Protein AF-A0A2N9NN63-F1 (afdb_monomer_lite)

Radius of gyration: 18.89 Å; chains: 1; bounding box: 58×19×56 Å

Structure (mmCIF, N/CA/C/O backbone):
data_AF-A0A2N9NN63-F1
#
_entry.id   AF-A0A2N9NN63-F1
#
loop_
_atom_site.group_PDB
_atom_site.id
_atom_site.type_symbol
_atom_site.label_atom_id
_atom_site.label_alt_id
_atom_site.label_comp_id
_atom_site.label_asym_id
_atom_site.label_entity_id
_atom_site.label_seq_id
_atom_site.pdbx_PDB_ins_code
_atom_site.Cartn_x
_atom_site.Cartn_y
_atom_site.Cartn_z
_atom_site.occupancy
_atom_site.B_iso_or_equiv
_atom_site.auth_seq_id
_atom_site.auth_comp_id
_atom_site.auth_asym_id
_atom_site.auth_atom_id
_atom_site.pdbx_PDB_model_num
ATOM 1 N N . MET A 1 1 ? -38.194 6.828 40.311 1.00 48.44 1 MET A N 1
ATOM 2 C CA . MET A 1 1 ? -37.310 5.889 39.584 1.00 48.44 1 MET A CA 1
ATOM 3 C C . MET A 1 1 ? -36.687 6.625 38.406 1.00 48.44 1 MET A C 1
ATOM 5 O O . MET A 1 1 ? -37.424 7.136 37.576 1.00 48.44 1 MET A O 1
ATOM 9 N N . MET A 1 2 ? -35.357 6.741 38.363 1.00 54.53 2 MET A N 1
ATOM 10 C CA . MET A 1 2 ? -34.623 7.256 37.199 1.00 54.53 2 MET A CA 1
ATOM 11 C C . MET A 1 2 ? -34.769 6.292 36.017 1.00 54.53 2 MET A C 1
ATOM 13 O O . MET A 1 2 ? -34.585 5.090 36.189 1.00 54.53 2 MET A O 1
ATOM 17 N N . LYS A 1 3 ? -35.018 6.819 34.816 1.00 49.41 3 LYS A N 1
ATOM 18 C CA . LYS A 1 3 ? -34.653 6.161 33.555 1.00 49.41 3 LYS A CA 1
ATOM 19 C C . LYS A 1 3 ? -34.210 7.229 32.560 1.00 49.41 3 LYS A C 1
ATOM 21 O O . LYS A 1 3 ? -35.018 7.842 31.873 1.00 49.41 3 LYS A O 1
ATOM 26 N N . GLY A 1 4 ? -32.902 7.469 32.539 1.00 50.28 4 GLY A N 1
ATOM 27 C CA . GLY A 1 4 ? -32.244 8.080 31.395 1.00 50.28 4 GLY A CA 1
ATOM 28 C C . GLY A 1 4 ? -32.177 7.075 30.246 1.00 50.28 4 GLY A C 1
ATOM 29 O O . GLY A 1 4 ? -31.965 5.885 30.468 1.00 50.28 4 GLY A O 1
ATOM 30 N N . ALA A 1 5 ? -32.352 7.560 29.023 1.00 54.19 5 ALA A N 1
ATOM 31 C CA . ALA A 1 5 ? -31.965 6.865 27.800 1.00 54.19 5 ALA A CA 1
ATOM 32 C C . ALA A 1 5 ? -31.570 7.947 26.785 1.00 54.19 5 ALA A C 1
ATOM 34 O O . ALA A 1 5 ? -32.410 8.592 26.169 1.00 54.19 5 ALA A O 1
ATOM 35 N N . ALA A 1 6 ? -30.312 8.374 26.884 1.00 56.50 6 ALA A N 1
ATOM 36 C CA . ALA A 1 6 ? -29.271 8.112 25.894 1.00 56.50 6 ALA A CA 1
ATOM 37 C C . ALA A 1 6 ? -29.435 8.935 24.607 1.00 56.50 6 ALA A C 1
ATOM 39 O O . ALA A 1 6 ? -30.210 8.607 23.711 1.00 56.50 6 ALA A O 1
ATOM 40 N N . MET A 1 7 ? -28.634 10.004 24.527 1.00 56.47 7 MET A N 1
ATOM 41 C CA . MET A 1 7 ? -28.370 10.762 23.310 1.00 56.47 7 MET A CA 1
ATOM 42 C C . MET A 1 7 ? -28.172 9.827 22.110 1.00 56.47 7 MET A C 1
ATOM 44 O O . MET A 1 7 ? -27.303 8.951 22.133 1.00 56.47 7 MET A O 1
ATOM 48 N N . LYS A 1 8 ? -28.898 10.089 21.016 1.00 52.22 8 LYS A N 1
ATOM 49 C CA . LYS A 1 8 ? -28.496 9.654 19.676 1.00 52.22 8 LYS A CA 1
ATOM 50 C C . LYS A 1 8 ? -27.116 10.244 19.400 1.00 52.22 8 LYS A C 1
ATOM 52 O O . LYS A 1 8 ? -27.000 11.407 19.016 1.00 52.22 8 LYS A O 1
ATOM 57 N N . LYS A 1 9 ? -26.063 9.456 19.623 1.00 55.88 9 LYS A N 1
ATOM 58 C CA . LYS A 1 9 ? -24.719 9.790 19.164 1.00 55.88 9 LYS A CA 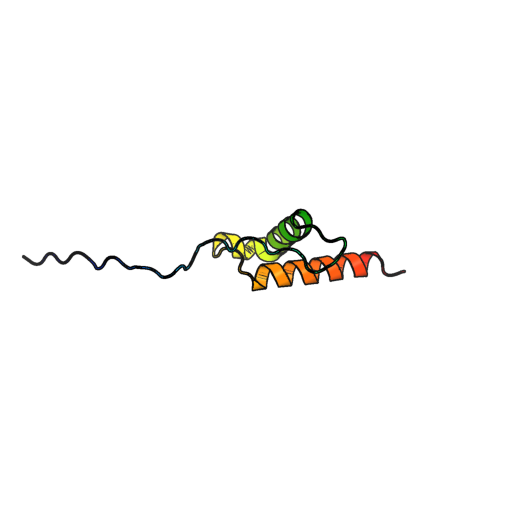1
ATOM 59 C C . LYS A 1 9 ? -24.775 9.839 17.642 1.00 55.88 9 LYS A C 1
ATOM 61 O O . LYS A 1 9 ? -24.717 8.810 16.979 1.00 55.88 9 LYS A O 1
ATOM 66 N N . LYS A 1 10 ? -24.900 11.044 17.086 1.00 49.66 10 LYS A N 1
ATOM 67 C CA . LYS A 1 10 ? -24.448 11.316 15.725 1.00 49.66 10 LYS A CA 1
ATOM 68 C C . LYS A 1 10 ? -22.928 11.189 15.753 1.00 49.66 10 LYS A C 1
ATOM 70 O O . LYS A 1 10 ? -22.218 12.162 15.979 1.00 49.66 10 LYS A O 1
ATOM 75 N N . ALA A 1 11 ? -22.444 9.957 15.643 1.00 49.72 11 ALA A N 1
ATOM 76 C CA . ALA A 1 11 ? -21.049 9.695 15.365 1.00 49.72 11 ALA A CA 1
ATOM 77 C C . ALA A 1 11 ? -20.777 10.261 13.967 1.00 49.72 11 ALA A C 1
ATOM 79 O O . ALA A 1 11 ? -21.237 9.707 12.972 1.00 49.72 11 ALA A O 1
ATOM 80 N N . GLY A 1 12 ? -20.093 11.403 13.888 1.00 45.12 12 GLY A N 1
ATOM 81 C CA . GLY A 1 12 ? -19.426 11.786 12.648 1.00 45.12 12 GLY A CA 1
ATOM 82 C C . GLY A 1 12 ? -18.547 10.615 12.199 1.00 45.12 12 GLY A C 1
ATOM 83 O O . GLY A 1 12 ? -17.833 10.047 13.027 1.00 45.12 12 GLY A O 1
ATOM 84 N N . LYS A 1 13 ? -18.698 10.219 10.930 1.00 50.38 13 LYS A N 1
ATOM 85 C CA . LYS A 1 13 ? -18.106 9.054 10.250 1.00 50.38 13 LYS A CA 1
ATOM 86 C C . LYS A 1 13 ? -16.732 8.630 10.801 1.00 50.38 13 LYS A C 1
ATOM 88 O O . LYS A 1 13 ? -15.703 9.136 10.371 1.00 50.38 13 LYS A O 1
ATOM 93 N N . LYS A 1 14 ? -16.699 7.656 11.710 1.00 49.25 14 LYS A N 1
ATOM 94 C CA . LYS A 1 14 ? -15.493 6.886 12.065 1.00 49.25 14 LYS A CA 1
ATOM 95 C C . LYS A 1 14 ? -15.692 5.443 11.607 1.00 49.25 14 LYS A C 1
ATOM 97 O O . LYS A 1 14 ? -15.930 4.575 12.438 1.00 49.25 14 LYS A O 1
ATOM 102 N N . GLY A 1 15 ? -15.689 5.204 10.297 1.00 54.34 15 GLY A N 1
ATOM 103 C CA . GLY A 1 15 ? -15.849 3.836 9.791 1.00 54.34 15 GLY A CA 1
ATOM 104 C C . GLY A 1 15 ? -16.500 3.672 8.425 1.00 54.34 15 GLY A C 1
ATOM 105 O O . GLY A 1 15 ? -16.782 2.539 8.055 1.00 54.34 15 GLY A O 1
ATOM 106 N N . GLU A 1 16 ? -16.750 4.742 7.665 1.00 62.41 16 GLU A N 1
ATOM 107 C CA . GLU A 1 16 ? -17.105 4.531 6.261 1.00 62.41 16 GLU A CA 1
ATOM 108 C C . GLU A 1 16 ? -15.828 4.221 5.481 1.00 62.41 16 GLU A C 1
ATOM 110 O O . GLU A 1 16 ? -14.887 5.020 5.542 1.00 62.41 16 GLU A O 1
ATOM 115 N N . PRO A 1 17 ? -15.757 3.059 4.806 1.00 66.88 17 PRO A N 1
ATOM 116 C CA . PRO A 1 17 ? -14.625 2.739 3.961 1.00 66.88 17 PRO A CA 1
ATOM 117 C C . PRO A 1 17 ? -14.491 3.830 2.912 1.00 66.88 17 PRO A C 1
ATOM 119 O O . PRO A 1 17 ? -15.426 4.113 2.163 1.00 66.88 17 PRO A O 1
ATOM 122 N N . VAL A 1 18 ? -13.331 4.478 2.909 1.00 80.62 18 VAL A N 1
ATOM 123 C CA . VAL A 1 18 ? -13.018 5.484 1.909 1.00 80.62 18 VAL A CA 1
ATOM 124 C C . VAL A 1 18 ? -12.938 4.768 0.569 1.00 80.62 18 VAL A C 1
ATOM 126 O O . VAL A 1 18 ? -12.176 3.807 0.416 1.00 80.62 18 VAL A O 1
ATOM 129 N N . GLU A 1 19 ? -13.731 5.235 -0.394 1.00 85.06 19 GLU A N 1
ATOM 130 C CA . GLU A 1 19 ? -13.662 4.731 -1.759 1.00 85.06 19 GLU A CA 1
ATOM 131 C C . GLU A 1 19 ? -12.253 4.913 -2.318 1.00 85.06 19 GLU A C 1
ATOM 133 O O . GLU A 1 19 ? -11.615 5.954 -2.147 1.00 85.06 19 GLU A O 1
ATOM 138 N N . GLN A 1 20 ? -11.767 3.874 -2.991 1.00 88.38 20 GLN A N 1
ATOM 139 C CA . GLN A 1 20 ? -10.437 3.884 -3.565 1.00 88.38 20 GLN A CA 1
ATOM 140 C C . GLN A 1 20 ? -10.311 5.004 -4.619 1.00 88.38 20 GLN A C 1
ATOM 142 O O . GLN A 1 20 ? -11.089 5.022 -5.585 1.00 88.38 20 GLN A O 1
ATOM 147 N N . PRO A 1 21 ? -9.323 5.907 -4.487 1.00 88.00 21 PRO A N 1
ATOM 148 C CA . PRO A 1 21 ? -9.105 6.980 -5.448 1.00 88.00 21 PRO A CA 1
ATOM 149 C C . PRO A 1 21 ? -8.667 6.443 -6.821 1.00 88.00 21 PRO A C 1
ATOM 151 O O . PRO A 1 21 ? -8.271 5.286 -6.978 1.00 88.00 21 PRO A O 1
ATOM 154 N N . ASN A 1 22 ? -8.757 7.288 -7.853 1.00 89.38 22 ASN A N 1
ATOM 155 C CA . ASN A 1 22 ? -8.128 6.975 -9.138 1.00 89.38 22 ASN A CA 1
ATOM 156 C C . ASN A 1 22 ? -6.600 6.984 -8.961 1.00 89.38 22 ASN A C 1
ATOM 158 O O . ASN A 1 22 ? -6.099 7.968 -8.414 1.00 89.38 22 ASN A O 1
ATOM 162 N N . PRO A 1 23 ? -5.882 5.941 -9.419 1.00 89.19 23 PRO A N 1
ATOM 163 C CA . PRO A 1 23 ? -4.426 5.930 -9.399 1.00 89.19 23 PRO A CA 1
ATOM 164 C C . PRO A 1 23 ? -3.869 7.124 -10.169 1.00 89.19 23 PRO A C 1
ATOM 166 O O . PRO A 1 23 ? -4.414 7.506 -11.209 1.00 89.19 23 PRO A O 1
ATOM 169 N N . VAL A 1 24 ? -2.792 7.703 -9.654 1.00 86.12 24 VAL A N 1
ATOM 170 C CA . VAL A 1 24 ? -2.083 8.819 -10.290 1.00 86.12 24 VAL A CA 1
ATOM 171 C C . VAL A 1 24 ? -1.062 8.293 -11.298 1.00 86.12 24 VAL A C 1
ATOM 173 O O . VAL A 1 24 ? -0.791 8.942 -12.308 1.00 86.12 24 VAL A O 1
ATOM 176 N N . THR A 1 25 ? -0.518 7.103 -11.044 1.00 86.25 25 THR A N 1
ATOM 177 C CA . THR A 1 25 ? 0.554 6.511 -11.840 1.00 86.25 25 THR A CA 1
ATOM 178 C C . THR A 1 25 ? 0.014 5.850 -13.113 1.00 86.25 25 THR A C 1
ATOM 180 O O . THR A 1 25 ? -0.783 4.909 -13.031 1.00 86.25 25 THR A O 1
ATOM 183 N N . PRO A 1 26 ? 0.452 6.285 -14.311 1.00 85.25 26 PRO A N 1
ATOM 184 C CA . PRO A 1 26 ? 0.081 5.637 -15.564 1.00 85.25 26 PRO A CA 1
ATOM 185 C C . PRO A 1 26 ? 0.525 4.170 -15.583 1.00 85.25 26 PRO A C 1
ATOM 187 O O . PRO A 1 26 ? 1.646 3.850 -15.206 1.00 85.25 26 PRO A O 1
ATOM 190 N N . GLY A 1 27 ? -0.352 3.272 -16.034 1.00 85.62 27 GLY A N 1
ATOM 191 C CA . GLY A 1 27 ? -0.090 1.826 -16.046 1.00 85.62 27 GLY A CA 1
ATOM 192 C C . GLY A 1 27 ? -0.473 1.101 -14.751 1.00 85.62 27 GLY A C 1
ATOM 193 O O . GLY A 1 27 ? -0.630 -0.118 -14.768 1.00 85.62 27 GLY A O 1
ATOM 194 N N . VAL A 1 28 ? -0.733 1.828 -13.660 1.00 90.19 28 VAL A N 1
ATOM 195 C CA . VAL A 1 28 ? -1.288 1.262 -12.428 1.00 90.19 28 VAL A CA 1
ATOM 196 C C . VAL A 1 28 ? -2.815 1.323 -12.470 1.00 90.19 28 VAL A C 1
ATOM 198 O O . VAL A 1 28 ? -3.419 2.352 -12.765 1.00 90.19 28 VAL A O 1
ATOM 201 N N . THR A 1 29 ? -3.470 0.202 -12.163 1.00 91.38 29 THR A N 1
ATOM 202 C CA . THR A 1 29 ? -4.937 0.111 -12.141 1.00 91.38 29 THR A CA 1
ATOM 203 C C . THR A 1 29 ? -5.469 0.083 -10.712 1.00 91.38 29 THR A C 1
ATOM 205 O O . THR A 1 29 ? -4.778 -0.324 -9.777 1.00 91.38 29 THR A O 1
ATOM 208 N N . LYS A 1 30 ? -6.745 0.454 -10.531 1.00 90.88 30 LYS A N 1
ATOM 209 C CA . LYS A 1 30 ? -7.426 0.350 -9.229 1.00 90.88 30 LYS A CA 1
ATOM 210 C C . LYS A 1 30 ? -7.356 -1.063 -8.656 1.00 90.88 30 LYS A C 1
ATOM 212 O O . LYS A 1 30 ? -7.127 -1.225 -7.466 1.00 90.88 30 LYS A O 1
ATOM 217 N N . ALA A 1 31 ? -7.511 -2.086 -9.492 1.00 91.31 31 ALA A N 1
ATOM 218 C CA . ALA A 1 31 ? -7.435 -3.472 -9.042 1.00 91.31 31 ALA A CA 1
ATOM 219 C C . ALA A 1 31 ? -6.062 -3.801 -8.433 1.00 91.31 31 ALA A C 1
ATOM 221 O O . ALA A 1 31 ? -6.014 -4.402 -7.363 1.00 91.31 31 ALA A O 1
ATOM 222 N N . LEU A 1 32 ? -4.975 -3.333 -9.058 1.00 92.12 32 LEU A N 1
ATOM 223 C CA . LEU A 1 32 ? -3.613 -3.544 -8.560 1.00 92.12 32 LEU A CA 1
ATOM 224 C C . LEU A 1 32 ? -3.388 -2.843 -7.217 1.00 92.12 32 LEU A C 1
ATOM 226 O O . LEU A 1 32 ? -2.983 -3.481 -6.251 1.00 92.12 32 LEU A O 1
ATOM 230 N N . VAL A 1 33 ? -3.745 -1.559 -7.121 1.00 92.19 33 VAL A N 1
ATOM 231 C CA . VAL A 1 33 ? -3.625 -0.802 -5.861 1.00 92.19 33 VAL A CA 1
ATOM 232 C C . VAL A 1 33 ? -4.517 -1.407 -4.773 1.00 92.19 33 VAL A C 1
ATOM 234 O O . VAL A 1 33 ? -4.135 -1.430 -3.609 1.00 92.19 33 VAL A O 1
ATOM 237 N N . ARG A 1 34 ? -5.691 -1.946 -5.134 1.00 91.38 34 ARG A N 1
ATOM 238 C CA . ARG A 1 34 ? -6.607 -2.621 -4.203 1.00 91.38 34 ARG A CA 1
ATOM 239 C C . ARG A 1 34 ? -6.003 -3.876 -3.612 1.00 91.38 34 ARG A C 1
ATOM 241 O O . ARG A 1 34 ? -6.052 -4.047 -2.397 1.00 91.38 34 ARG A O 1
ATOM 248 N N . GLN A 1 35 ? -5.474 -4.739 -4.467 1.00 93.38 35 GLN A N 1
ATOM 249 C CA . GLN A 1 35 ? -4.830 -5.965 -4.030 1.00 93.38 35 GLN A CA 1
ATOM 250 C C . GLN A 1 35 ? -3.642 -5.637 -3.120 1.00 93.38 35 GLN A C 1
ATOM 252 O O . GLN A 1 35 ? -3.622 -6.074 -1.972 1.00 93.38 35 GLN A O 1
ATOM 257 N N . HIS A 1 36 ? -2.750 -4.755 -3.580 1.00 93.88 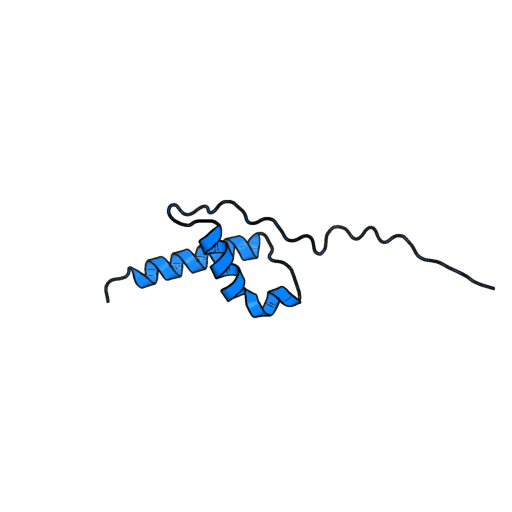36 HIS A N 1
ATOM 258 C CA . HIS A 1 36 ? -1.549 -4.372 -2.842 1.00 93.88 36 HIS A CA 1
ATOM 259 C C . HIS A 1 36 ? -1.860 -3.715 -1.494 1.00 93.88 36 HIS A C 1
ATOM 261 O O . HIS A 1 36 ? -1.256 -4.051 -0.480 1.00 93.88 36 HIS A O 1
ATOM 267 N N . ALA A 1 37 ? -2.858 -2.827 -1.442 1.00 92.25 37 ALA A N 1
ATOM 268 C CA . ALA A 1 37 ? -3.291 -2.208 -0.191 1.00 92.25 37 ALA A CA 1
ATOM 269 C C . ALA A 1 37 ? -3.808 -3.246 0.810 1.00 92.25 37 ALA A C 1
ATOM 271 O O . ALA A 1 37 ? -3.519 -3.150 2.002 1.00 92.25 37 ALA A O 1
ATOM 272 N N . TYR A 1 38 ? -4.563 -4.249 0.355 1.00 91.12 38 TYR A N 1
ATOM 273 C CA . TYR A 1 38 ? -5.034 -5.297 1.253 1.00 91.12 38 TYR A CA 1
ATOM 274 C C . TYR A 1 38 ? -3.909 -6.199 1.750 1.00 91.12 38 TYR A C 1
ATOM 276 O O . TYR A 1 38 ? -3.954 -6.614 2.904 1.00 91.12 38 TYR A O 1
ATOM 284 N N . GLU A 1 39 ? -2.902 -6.470 0.923 1.00 92.81 39 GLU A N 1
ATOM 285 C CA . GLU A 1 39 ? -1.718 -7.228 1.330 1.00 92.81 39 GLU A CA 1
ATOM 286 C C . GLU A 1 39 ? -0.877 -6.437 2.344 1.00 92.81 39 GLU A C 1
ATOM 288 O O . GLU A 1 39 ? -0.538 -6.958 3.408 1.00 92.81 39 GLU A O 1
ATOM 293 N N . MET A 1 40 ? -0.633 -5.152 2.072 1.00 92.12 40 MET A N 1
ATOM 294 C CA . MET A 1 40 ? 0.148 -4.248 2.921 1.00 92.12 40 MET A CA 1
ATOM 295 C C . MET A 1 40 ? -0.517 -3.955 4.271 1.00 92.12 40 MET A C 1
ATOM 297 O O . MET A 1 40 ? 0.152 -3.890 5.303 1.00 92.12 40 MET A O 1
ATOM 301 N N . PHE A 1 41 ? -1.832 -3.737 4.282 1.00 90.38 41 PHE A N 1
ATOM 302 C CA . PHE A 1 41 ? -2.572 -3.342 5.480 1.00 90.38 41 PHE A CA 1
ATOM 303 C C . PHE A 1 41 ? -3.370 -4.486 6.104 1.00 90.38 41 PHE A C 1
ATOM 305 O O . PHE A 1 41 ? -4.196 -4.222 6.979 1.00 90.38 41 PHE A O 1
ATOM 312 N N . ARG A 1 42 ? -3.118 -5.744 5.717 1.00 90.31 42 ARG A N 1
ATOM 313 C CA . ARG A 1 42 ? -3.844 -6.934 6.203 1.00 90.31 42 ARG A CA 1
ATOM 314 C C . ARG A 1 42 ? -4.015 -6.973 7.723 1.00 90.31 42 ARG A C 1
ATOM 316 O O . ARG A 1 42 ? -5.071 -7.354 8.212 1.00 90.31 42 ARG A O 1
ATOM 323 N N . ASP A 1 43 ? -2.997 -6.526 8.455 1.00 88.50 43 ASP A N 1
ATOM 324 C CA . ASP A 1 43 ? -2.960 -6.548 9.918 1.00 88.50 43 ASP A CA 1
ATOM 325 C C . ASP A 1 43 ? -3.826 -5.439 10.544 1.00 88.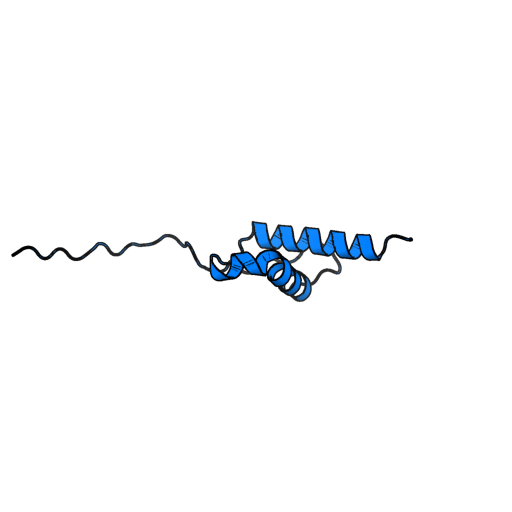50 43 ASP A C 1
ATOM 327 O O . ASP A 1 43 ? -4.228 -5.535 11.700 1.00 88.50 43 ASP A O 1
ATOM 331 N N . LYS A 1 44 ? -4.136 -4.382 9.782 1.00 83.31 44 LYS A N 1
ATOM 332 C CA . LYS A 1 44 ? -4.88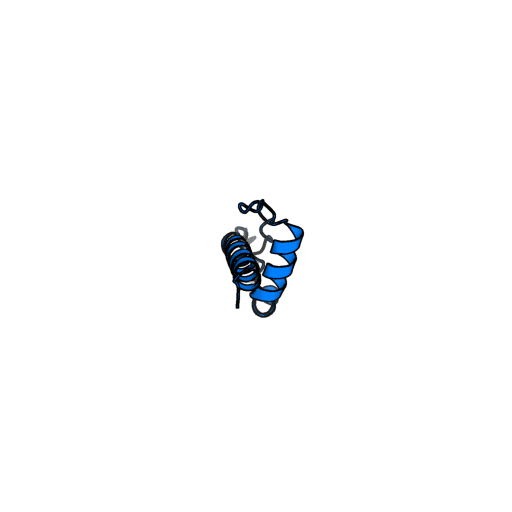3 -3.195 10.233 1.00 83.31 44 LYS A CA 1
ATOM 333 C C . LYS A 1 44 ? -6.338 -3.183 9.755 1.00 83.31 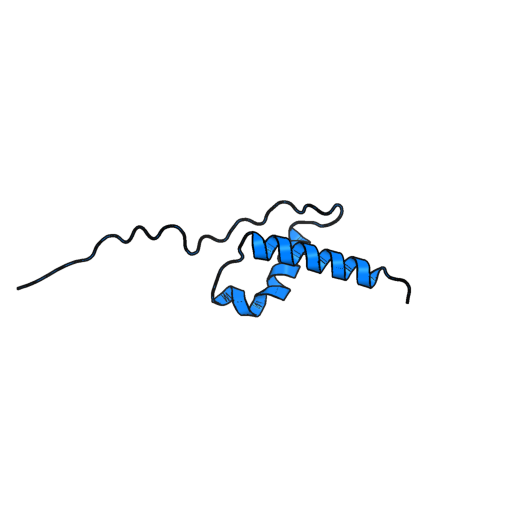44 LYS A C 1
ATOM 335 O O . LYS A 1 44 ? -7.166 -2.536 10.390 1.00 83.31 44 LYS A O 1
ATOM 340 N N . LEU A 1 45 ? -6.662 -3.905 8.677 1.00 81.81 45 LEU A N 1
ATOM 341 C CA . LEU A 1 45 ? -8.023 -4.010 8.126 1.00 81.81 45 LEU A CA 1
ATOM 342 C C . LEU A 1 45 ? -9.090 -4.517 9.113 1.00 81.81 45 LEU A C 1
ATOM 344 O O . LEU A 1 45 ? -10.224 -4.047 9.011 1.00 81.81 45 LEU A O 1
ATOM 348 N N . PRO A 1 46 ? -8.793 -5.443 10.053 1.00 85.31 46 PRO A N 1
ATOM 349 C CA . PRO A 1 46 ? -9.782 -5.873 11.041 1.00 85.31 46 PRO A CA 1
ATOM 350 C C . PRO A 1 46 ? -10.158 -4.768 12.038 1.00 85.31 46 PRO A C 1
ATOM 352 O O . PRO A 1 46 ? -11.246 -4.809 12.604 1.00 85.31 46 PRO A O 1
ATOM 355 N N . ASP A 1 47 ? -9.261 -3.801 12.257 1.00 85.31 47 ASP A N 1
ATOM 356 C CA . ASP A 1 47 ? -9.425 -2.720 13.235 1.00 85.31 47 ASP A CA 1
ATOM 357 C C . ASP A 1 47 ? -9.998 -1.446 12.597 1.00 85.31 47 ASP A C 1
ATOM 359 O O . ASP A 1 47 ? -10.869 -0.786 13.170 1.00 85.31 47 ASP A O 1
ATOM 363 N N . ARG A 1 48 ? -9.555 -1.109 11.377 1.00 84.62 48 ARG A N 1
ATOM 364 C CA . ARG A 1 48 ? -9.991 0.097 10.666 1.00 84.62 48 ARG A CA 1
ATOM 365 C C . ARG A 1 48 ? -10.092 -0.106 9.150 1.00 84.62 48 ARG A C 1
ATOM 367 O O . ARG A 1 48 ? -9.270 -0.814 8.567 1.00 84.62 48 ARG A O 1
ATOM 374 N N . PRO A 1 49 ? -11.039 0.574 8.476 1.00 87.00 49 PRO A N 1
ATOM 375 C CA . PRO A 1 49 ? -11.036 0.632 7.022 1.00 87.00 49 PRO A CA 1
ATOM 376 C C . PRO A 1 49 ? -9.829 1.426 6.499 1.00 87.00 49 PRO A C 1
ATOM 378 O O . PRO A 1 49 ? -9.266 2.262 7.209 1.00 87.00 49 PRO A O 1
ATOM 381 N N . LEU A 1 50 ? -9.477 1.200 5.231 1.00 87.88 50 LEU A N 1
ATOM 382 C CA . LEU A 1 50 ? -8.443 1.976 4.544 1.00 87.88 50 LEU A CA 1
ATOM 383 C C . LEU A 1 50 ? -8.865 3.440 4.409 1.00 87.88 50 LEU A C 1
ATOM 385 O O . LEU A 1 50 ? -9.996 3.750 4.024 1.00 87.88 50 LEU A O 1
ATOM 389 N N . THR A 1 51 ? -7.934 4.332 4.729 1.00 90.06 51 THR A N 1
ATOM 390 C CA . THR A 1 51 ? -8.068 5.779 4.543 1.00 90.06 51 THR A CA 1
ATOM 391 C C . THR A 1 51 ? -7.523 6.212 3.179 1.00 90.06 51 THR A C 1
ATOM 393 O O . THR A 1 51 ? -6.849 5.443 2.496 1.00 90.06 51 THR A O 1
ATOM 396 N N . LEU A 1 52 ? -7.777 7.465 2.777 1.00 89.12 52 LEU A N 1
ATOM 397 C CA . LEU A 1 52 ? -7.160 8.043 1.572 1.00 89.12 52 LEU A CA 1
ATOM 398 C C . LEU A 1 52 ? -5.629 7.948 1.614 1.00 89.12 52 LEU A C 1
ATOM 400 O O . LEU A 1 52 ? -5.000 7.665 0.600 1.00 89.12 52 LEU A O 1
ATOM 404 N N . GLU A 1 53 ? -5.037 8.170 2.787 1.00 89.50 53 GLU A N 1
ATOM 405 C CA . GLU A 1 53 ? -3.590 8.099 2.977 1.00 89.50 53 GLU A CA 1
ATOM 406 C C . GLU A 1 53 ? -3.075 6.672 2.789 1.00 89.50 53 GLU A C 1
ATOM 408 O O . GLU A 1 53 ? -2.085 6.481 2.088 1.00 89.50 53 GLU A O 1
ATOM 413 N N . ASP A 1 54 ? -3.775 5.671 3.338 1.00 90.81 54 ASP A N 1
ATOM 414 C CA . ASP A 1 54 ? -3.418 4.260 3.146 1.00 90.81 54 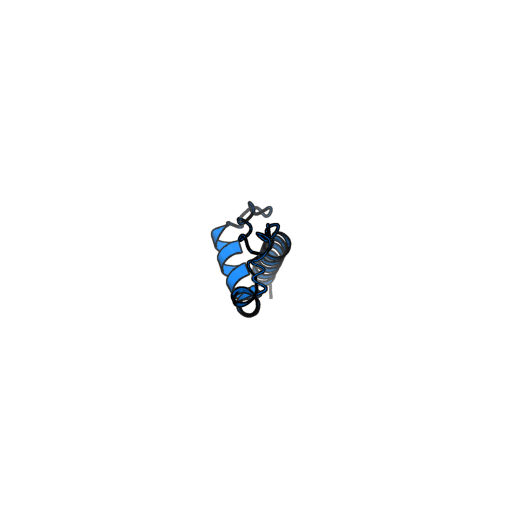ASP A CA 1
ATOM 415 C C . ASP A 1 54 ? -3.491 3.879 1.653 1.00 90.81 54 ASP A C 1
ATOM 417 O O . ASP A 1 54 ? -2.599 3.209 1.138 1.00 90.81 54 ASP A O 1
ATOM 421 N N . TRP A 1 55 ? -4.503 4.369 0.924 1.00 91.88 55 TRP A N 1
ATOM 422 C CA . TRP A 1 55 ? -4.625 4.147 -0.520 1.00 91.88 55 TRP A CA 1
ATOM 423 C C . TRP A 1 55 ? -3.452 4.722 -1.321 1.00 91.88 55 TRP A C 1
ATOM 425 O O . TRP A 1 55 ? -2.898 4.038 -2.182 1.00 91.88 55 TRP A O 1
ATOM 435 N N . VAL A 1 56 ? -3.060 5.963 -1.029 1.00 91.75 56 VAL A N 1
ATOM 436 C CA . VAL A 1 56 ? -1.924 6.623 -1.692 1.00 91.75 56 VAL A CA 1
ATOM 437 C C . VAL A 1 56 ? -0.603 5.947 -1.322 1.00 91.75 56 VAL A C 1
ATOM 439 O O . VAL A 1 56 ? 0.295 5.847 -2.155 1.00 91.75 56 VAL A O 1
ATOM 442 N N . LEU A 1 57 ? -0.466 5.475 -0.081 1.00 93.50 57 LEU A N 1
ATOM 443 C CA . LEU A 1 57 ? 0.737 4.785 0.379 1.00 93.50 57 LEU A CA 1
ATOM 444 C C . LEU A 1 57 ? 0.889 3.423 -0.306 1.00 93.50 57 LEU A C 1
ATOM 446 O O . LEU A 1 57 ? 1.976 3.108 -0.783 1.00 93.50 57 LEU A O 1
ATOM 450 N N . ALA A 1 58 ? -0.209 2.678 -0.444 1.00 93.88 58 ALA A N 1
ATOM 451 C CA . ALA A 1 58 ? -0.227 1.431 -1.198 1.00 93.88 58 ALA A CA 1
ATOM 452 C C . ALA A 1 58 ? 0.134 1.639 -2.676 1.00 93.88 58 ALA A C 1
ATOM 454 O O . ALA A 1 58 ? 0.902 0.859 -3.227 1.00 93.88 58 ALA A O 1
ATOM 455 N N . GLU A 1 59 ? -0.376 2.694 -3.322 1.00 93.62 59 GLU A N 1
ATOM 456 C CA . GLU A 1 59 ? -0.004 3.000 -4.709 1.00 93.62 59 GLU A CA 1
ATOM 457 C C . GLU A 1 59 ? 1.500 3.268 -4.847 1.00 93.62 59 GLU A C 1
ATOM 459 O O . GLU A 1 59 ? 2.146 2.700 -5.724 1.00 93.62 59 GLU A O 1
ATOM 464 N N . LYS A 1 60 ? 2.074 4.097 -3.970 1.00 93.19 60 LYS A N 1
ATOM 465 C CA . LYS A 1 60 ? 3.507 4.426 -4.012 1.00 93.19 60 LYS A CA 1
ATOM 466 C C . LYS A 1 60 ? 4.398 3.200 -3.834 1.00 93.19 60 LYS A C 1
ATOM 468 O O . LYS A 1 60 ? 5.417 3.080 -4.510 1.00 93.19 60 LYS A O 1
ATOM 473 N N . ASP A 1 61 ? 4.026 2.313 -2.921 1.00 94.31 61 ASP A N 1
ATOM 474 C CA . ASP A 1 61 ? 4.792 1.100 -2.647 1.00 94.31 61 ASP A CA 1
ATOM 475 C C . ASP A 1 61 ? 4.675 0.072 -3.777 1.00 94.31 61 ASP A C 1
ATOM 477 O O . ASP A 1 61 ? 5.673 -0.536 -4.162 1.00 94.31 61 ASP A O 1
ATOM 481 N N . LEU A 1 62 ? 3.487 -0.048 -4.379 1.00 92.06 62 LEU A N 1
ATOM 482 C CA . LEU A 1 62 ? 3.284 -0.855 -5.578 1.00 92.06 62 LEU A CA 1
ATOM 483 C C . LEU A 1 62 ? 4.188 -0.370 -6.719 1.00 92.06 62 LEU A C 1
ATOM 485 O O . LEU A 1 62 ? 4.893 -1.173 -7.321 1.00 92.06 62 LEU A O 1
ATOM 489 N N . VAL A 1 63 ? 4.207 0.939 -6.990 1.00 91.94 63 VAL A N 1
ATOM 490 C CA . VAL A 1 63 ? 5.079 1.528 -8.021 1.00 91.94 63 VAL A CA 1
ATOM 491 C C . VAL A 1 63 ? 6.546 1.269 -7.704 1.00 91.94 63 VAL A C 1
ATOM 493 O O . VAL A 1 63 ? 7.271 0.787 -8.567 1.00 91.94 63 VAL A O 1
ATOM 496 N N . SER A 1 64 ? 6.959 1.494 -6.456 1.00 91.56 64 SER A N 1
ATOM 497 C CA . SER A 1 64 ? 8.339 1.240 -6.027 1.00 91.56 64 SER A CA 1
ATOM 498 C C . SER A 1 64 ? 8.732 -0.229 -6.219 1.00 91.56 64 SER A C 1
ATOM 500 O O . SER A 1 64 ? 9.847 -0.518 -6.645 1.00 91.56 64 SER A O 1
ATOM 502 N N . SER A 1 65 ? 7.813 -1.162 -5.955 1.00 89.50 65 SER A N 1
ATOM 503 C CA . SER A 1 65 ? 8.024 -2.597 -6.180 1.00 89.50 65 SER A CA 1
ATOM 504 C C . SER A 1 65 ? 8.152 -2.921 -7.672 1.00 89.50 65 SER A C 1
ATOM 506 O O . SER A 1 65 ? 9.086 -3.613 -8.067 1.00 89.50 65 SER A O 1
ATOM 508 N N . MET A 1 66 ? 7.281 -2.361 -8.519 1.00 89.00 66 MET A N 1
ATOM 509 C CA . MET A 1 66 ? 7.333 -2.541 -9.978 1.00 89.00 66 MET A CA 1
ATOM 510 C C . MET A 1 66 ? 8.616 -1.968 -10.600 1.00 89.00 66 MET A C 1
ATOM 512 O O . MET A 1 66 ? 9.166 -2.547 -11.542 1.00 89.00 66 MET A O 1
ATOM 516 N N . GLU A 1 67 ? 9.098 -0.833 -10.087 1.00 88.00 67 GLU A N 1
ATOM 517 C CA . GLU A 1 67 ? 10.368 -0.226 -10.493 1.00 88.00 67 GLU A CA 1
ATOM 518 C C . GLU A 1 67 ? 11.564 -1.062 -10.025 1.00 88.00 67 GLU A C 1
ATOM 520 O O . GLU A 1 67 ? 12.498 -1.275 -10.798 1.00 88.00 67 GLU A O 1
ATOM 525 N N . ALA A 1 68 ? 11.521 -1.594 -8.800 1.00 88.19 68 ALA A N 1
ATOM 526 C CA . ALA A 1 68 ? 12.559 -2.478 -8.275 1.00 88.19 68 ALA A CA 1
ATOM 527 C C . ALA A 1 68 ? 12.664 -3.792 -9.066 1.00 88.19 68 ALA A C 1
ATOM 529 O O . ALA A 1 68 ? 13.771 -4.267 -9.313 1.00 88.19 68 ALA A O 1
ATOM 530 N N . GLU A 1 69 ? 11.541 -4.360 -9.514 1.00 82.44 69 GLU A N 1
ATOM 531 C CA . GLU A 1 69 ? 11.532 -5.537 -10.393 1.00 82.44 69 GLU A CA 1
ATOM 532 C C . GLU A 1 69 ? 12.069 -5.239 -11.804 1.00 82.44 69 GLU A C 1
ATOM 534 O O . GLU A 1 69 ? 12.615 -6.132 -12.453 1.00 82.44 69 GLU A O 1
ATOM 539 N N . ASN A 1 70 ? 11.950 -3.993 -12.277 1.00 77.44 70 ASN A N 1
ATOM 540 C CA . ASN A 1 70 ? 12.496 -3.550 -13.565 1.00 77.44 70 ASN A CA 1
ATOM 541 C C . ASN A 1 70 ? 13.956 -3.078 -13.499 1.00 77.44 70 ASN A C 1
ATOM 543 O O . ASN A 1 70 ? 14.547 -2.790 -14.543 1.00 77.44 70 ASN A O 1
ATOM 547 N N . ALA A 1 71 ? 14.558 -2.987 -12.312 1.00 69.94 71 ALA A N 1
ATOM 548 C CA . ALA A 1 71 ? 15.961 -2.620 -12.193 1.00 69.94 71 ALA A CA 1
ATOM 549 C C . ALA A 1 71 ? 16.855 -3.760 -12.733 1.00 69.94 71 ALA A C 1
ATOM 551 O O . ALA A 1 71 ? 16.681 -4.918 -12.337 1.00 69.94 71 ALA A O 1
ATOM 552 N N . PRO A 1 72 ? 17.822 -3.477 -13.630 1.00 64.25 72 PRO A N 1
ATOM 553 C CA . PRO A 1 72 ? 18.785 -4.484 -14.058 1.00 64.25 72 PRO A CA 1
ATOM 554 C C . PRO A 1 72 ? 19.618 -4.939 -12.850 1.00 64.25 72 PRO A C 1
ATOM 556 O O . PRO A 1 72 ? 20.137 -4.105 -12.107 1.00 64.25 72 PRO A O 1
ATOM 559 N N . LYS A 1 73 ? 19.705 -6.260 -12.652 1.00 57.50 73 LYS A N 1
ATOM 560 C CA . LYS A 1 73 ? 20.584 -6.890 -11.654 1.00 57.50 73 LYS A CA 1
ATOM 561 C C . LYS A 1 73 ? 22.057 -6.609 -11.923 1.00 57.50 73 LYS A C 1
ATOM 563 O O . LYS A 1 73 ? 22.441 -6.603 -13.114 1.00 57.50 73 LYS A O 1
#

Sequence (73 aa):
MMKGAAMKKKAGKKGEPVEQPNPVTPGVTKALVRQHAYEMFRDKLPDRPLTLEDWVLAEKDLVSSMEAENAPK

Secondary structure (DSSP, 8-state):
-------------SSPPPPPPPPSSTT--HHHHHHHHHHHTTTTTTTSPPPHHHHHHHHHHHHHHHHHHHS--

Foldseek 3Di:
DDDDDDDPPPPDDQADADPQDAQPDPPDGSVQLVVQLCVVCVVPVVPHHDDNVSSNVSSVVSVVVVVVVVDDD

pLDDT: mean 79.76, std 15.97, range [45.12, 94.31]